Protein AF-A0A937YFN4-F1 (afdb_monomer)

Mean predicted aligned error: 10.43 Å

Radius of gyration: 19.27 Å; Cα contacts (8 Å, |Δi|>4): 45; chains: 1; bounding box: 48×34×46 Å

Secondary structure (DSSP, 8-state):
---PPP--SSS-----------TT---S--TTPPPHHHHHHT--SS---TT--S--SS------SPPSS-S-HHHHHTT-S---S--SSS-------

Sequence (97 aa):
MHGSAVNTSSVPRRLLLLEYRAGDAWPLLARNQVGFDEWQSLLLCGDDNPKVPRCTAVPVRLPLPAATHQGSIYENQRSQQNSYFGTAEAPRGGAPR

Structure (mmCIF, N/CA/C/O backbone):
data_AF-A0A937YFN4-F1
#
_entry.id   AF-A0A937YFN4-F1
#
loop_
_atom_site.group_PDB
_atom_site.id
_atom_site.type_symbol
_atom_site.label_atom_id
_atom_site.label_alt_id
_atom_site.label_comp_id
_atom_site.label_asym_id
_atom_site.label_entity_id
_atom_site.label_seq_id
_atom_site.pdbx_PDB_ins_code
_atom_site.Cartn_x
_atom_site.Cartn_y
_atom_site.Cartn_z
_atom_site.occupancy
_atom_site.B_iso_or_equiv
_atom_site.auth_seq_id
_atom_site.auth_comp_id
_atom_site.auth_asym_id
_atom_site.auth_atom_id
_atom_site.pdbx_PDB_model_num
ATOM 1 N N . MET A 1 1 ? -13.121 9.344 3.645 1.00 59.09 1 MET A N 1
ATOM 2 C CA . MET A 1 1 ? -12.916 9.304 5.108 1.00 59.09 1 MET A CA 1
ATOM 3 C C . MET A 1 1 ? -13.631 8.082 5.648 1.00 59.09 1 MET A C 1
ATOM 5 O O . MET A 1 1 ? -14.816 7.942 5.384 1.00 59.09 1 MET A O 1
ATOM 9 N N . HIS A 1 2 ? -12.914 7.189 6.327 1.00 67.00 2 HIS A N 1
ATOM 10 C CA . HIS A 1 2 ? -13.467 6.006 6.990 1.00 67.00 2 HIS A CA 1
ATOM 11 C C . HIS A 1 2 ? -13.170 6.110 8.491 1.00 67.00 2 HIS A C 1
ATOM 13 O O . HIS A 1 2 ? -12.127 6.638 8.880 1.00 67.00 2 HIS A O 1
ATOM 19 N N . GLY A 1 3 ? -14.082 5.603 9.316 1.00 71.25 3 GLY A N 1
ATOM 20 C CA . GLY A 1 3 ? -13.827 5.318 10.721 1.00 71.25 3 GLY A CA 1
ATOM 21 C C . GLY A 1 3 ? -14.714 4.176 11.202 1.00 71.25 3 GLY A C 1
ATOM 22 O O . GLY A 1 3 ? -15.630 3.747 10.497 1.00 71.25 3 GLY A O 1
ATOM 23 N N . SER A 1 4 ? -14.406 3.663 12.387 1.00 76.38 4 SER A N 1
ATOM 24 C CA . SER A 1 4 ? -15.182 2.603 13.028 1.00 76.38 4 SER A CA 1
ATOM 25 C C . SER A 1 4 ? -16.073 3.190 14.114 1.00 76.38 4 SER A C 1
ATOM 27 O O . SER A 1 4 ? -15.646 4.071 14.857 1.00 76.38 4 SER A O 1
ATOM 29 N N . ALA A 1 5 ? -17.284 2.650 14.258 1.00 81.31 5 ALA A N 1
ATOM 30 C CA . ALA A 1 5 ? -18.104 2.933 15.429 1.00 81.31 5 ALA A CA 1
ATOM 31 C C . ALA A 1 5 ? -17.386 2.481 16.710 1.00 81.31 5 ALA A C 1
ATOM 33 O O . ALA A 1 5 ? -16.679 1.461 16.715 1.00 81.31 5 ALA A O 1
ATOM 34 N N . VAL A 1 6 ? -17.617 3.224 17.793 1.00 83.62 6 VAL A N 1
ATOM 35 C CA . VAL A 1 6 ? -17.051 2.949 19.117 1.00 83.62 6 VAL A CA 1
ATOM 36 C C . VAL A 1 6 ? -17.383 1.522 19.554 1.00 83.62 6 VAL A C 1
ATOM 38 O O . VAL A 1 6 ? -18.495 1.034 19.347 1.00 83.62 6 VAL A O 1
ATOM 41 N N . ASN A 1 7 ? -16.409 0.826 20.140 1.00 85.19 7 ASN A N 1
ATOM 42 C CA . ASN A 1 7 ? -16.662 -0.463 20.770 1.00 85.19 7 ASN A CA 1
AT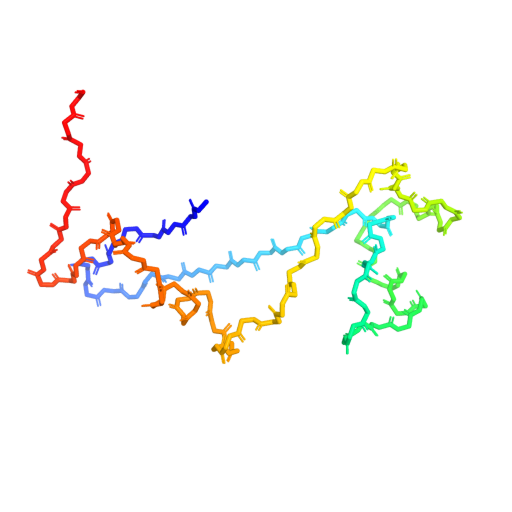OM 43 C C . ASN A 1 7 ? -17.307 -0.234 22.144 1.00 85.19 7 ASN A C 1
ATOM 45 O O . ASN A 1 7 ? -16.652 0.286 23.040 1.00 85.19 7 ASN A O 1
ATOM 49 N N . THR A 1 8 ? -18.575 -0.612 22.299 1.00 86.75 8 THR A N 1
ATOM 50 C CA . THR A 1 8 ? -19.335 -0.490 23.557 1.00 86.75 8 THR A CA 1
ATOM 51 C C . THR A 1 8 ? -19.313 -1.766 24.403 1.00 86.75 8 THR A C 1
ATOM 53 O O . THR A 1 8 ? -19.944 -1.819 25.454 1.00 86.75 8 THR A O 1
ATOM 56 N N . SER A 1 9 ? -18.624 -2.814 23.944 1.00 87.94 9 SER A N 1
ATOM 57 C CA . SER A 1 9 ? -18.505 -4.082 24.668 1.00 87.94 9 SER A CA 1
ATOM 58 C C . SER A 1 9 ? -17.265 -4.115 25.564 1.00 87.94 9 SER A C 1
ATOM 60 O O . SER A 1 9 ? -16.316 -3.359 25.361 1.00 87.94 9 SER A O 1
ATOM 62 N N . SER A 1 10 ? -17.238 -5.051 26.514 1.00 91.44 10 SER A N 1
ATOM 63 C CA . SER A 1 10 ? -16.064 -5.344 27.347 1.00 91.44 10 SER A CA 1
ATOM 64 C C . SER A 1 10 ? -15.008 -6.214 26.648 1.00 91.44 10 SER A C 1
ATOM 66 O O . SER A 1 10 ? -13.995 -6.551 27.258 1.00 91.44 10 SER A O 1
ATOM 68 N N . VAL A 1 11 ? -15.219 -6.590 25.379 1.00 93.31 11 VAL A N 1
ATOM 69 C CA . VAL A 1 11 ? -14.334 -7.494 24.630 1.00 93.31 11 VAL A CA 1
ATOM 70 C C . VAL A 1 11 ? -13.611 -6.732 23.512 1.00 93.31 11 VAL A C 1
ATOM 72 O O . VAL A 1 11 ? -14.250 -5.976 22.773 1.00 93.31 11 VAL A O 1
ATOM 75 N N . PRO A 1 12 ? -12.290 -6.926 23.322 1.00 91.31 12 PRO A N 1
ATOM 76 C CA . PRO A 1 12 ? -11.562 -6.290 22.227 1.00 91.31 12 PRO A CA 1
ATOM 77 C C . PRO A 1 12 ? -12.088 -6.692 20.839 1.00 91.31 12 PRO A C 1
ATOM 79 O O . PRO A 1 12 ? -12.224 -7.876 20.524 1.00 91.31 12 PRO A O 1
ATOM 82 N N . ARG A 1 13 ? -12.316 -5.703 19.964 1.00 90.50 13 ARG A N 1
ATOM 83 C CA . ARG A 1 13 ? -12.624 -5.930 18.543 1.00 90.50 13 ARG A CA 1
ATOM 84 C C . ARG A 1 13 ? -11.319 -6.109 17.768 1.00 90.50 13 ARG A C 1
ATOM 86 O O . ARG A 1 13 ? -10.557 -5.159 17.613 1.00 90.50 13 ARG A O 1
ATOM 93 N N . ARG A 1 14 ? -11.067 -7.323 17.278 1.00 91.38 14 ARG A N 1
ATOM 94 C CA . ARG A 1 14 ? -9.895 -7.626 16.441 1.00 91.38 14 ARG A CA 1
ATOM 95 C C . ARG A 1 14 ? -10.083 -7.060 15.033 1.00 91.38 14 ARG A C 1
ATOM 97 O O . ARG A 1 14 ? -11.190 -7.100 14.500 1.00 91.38 14 ARG A O 1
ATOM 104 N N . LEU A 1 15 ? -8.997 -6.579 14.437 1.00 87.94 15 LEU A N 1
ATOM 105 C CA . LEU A 1 15 ? -8.954 -6.069 13.070 1.00 87.94 15 LEU A CA 1
ATOM 106 C C . LEU A 1 15 ? -7.766 -6.703 12.343 1.00 87.94 15 LEU A C 1
ATOM 108 O O . LEU A 1 15 ? -6.653 -6.680 12.862 1.00 87.94 15 LEU A O 1
ATOM 112 N N . LEU A 1 16 ? -8.012 -7.250 11.154 1.00 91.19 16 LEU A N 1
ATOM 113 C CA . LEU A 1 16 ? -6.980 -7.668 10.210 1.00 91.19 16 LEU A CA 1
ATOM 114 C C . LEU A 1 16 ? -7.155 -6.832 8.946 1.00 91.19 16 LEU A C 1
ATOM 116 O O . LEU A 1 16 ? -8.238 -6.819 8.364 1.00 91.19 16 LEU A O 1
ATOM 120 N N . LEU A 1 17 ? -6.098 -6.133 8.549 1.00 89.12 17 LEU A N 1
ATOM 121 C CA . LEU A 1 17 ? -6.054 -5.367 7.312 1.00 89.12 17 LEU A CA 1
ATOM 122 C C . LEU A 1 17 ? -5.042 -6.029 6.386 1.00 89.12 17 LEU A C 1
ATOM 124 O O . LEU A 1 17 ? -3.907 -6.276 6.788 1.00 89.12 17 LEU A O 1
ATOM 128 N N . LEU A 1 18 ? -5.473 -6.317 5.164 1.00 91.00 18 LEU A N 1
ATOM 129 C CA . LEU A 1 18 ? -4.604 -6.742 4.078 1.00 91.00 18 LEU A CA 1
ATOM 130 C C . LEU A 1 18 ? -4.656 -5.654 3.017 1.00 91.00 18 LEU A C 1
ATOM 132 O O . LEU A 1 18 ? -5.736 -5.279 2.559 1.00 91.00 18 LEU A O 1
ATOM 136 N N . GLU A 1 19 ? -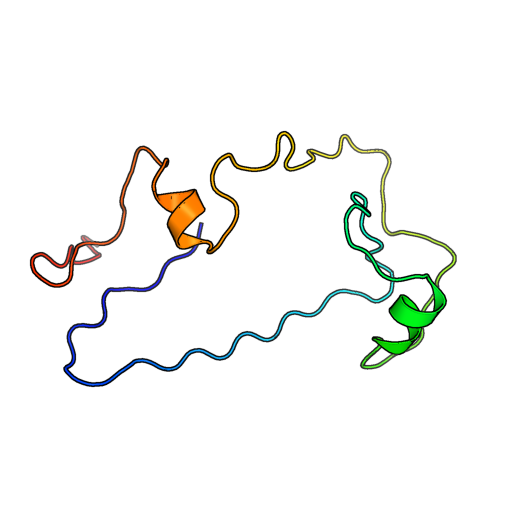3.492 -5.141 2.650 1.00 87.69 19 GLU A N 1
ATOM 137 C CA . GLU A 1 19 ? -3.361 -4.111 1.632 1.00 87.69 19 GLU A CA 1
ATOM 138 C C . GLU A 1 19 ? -2.675 -4.716 0.414 1.00 87.69 19 GLU A C 1
ATOM 140 O O . GLU A 1 19 ? -1.628 -5.353 0.519 1.00 87.69 19 GLU A O 1
ATOM 145 N N . TYR A 1 20 ? -3.285 -4.510 -0.748 1.00 89.19 20 TYR A N 1
ATOM 146 C CA . TYR A 1 20 ? -2.758 -4.955 -2.029 1.00 89.19 20 TYR A CA 1
ATOM 147 C C . TYR A 1 20 ? -2.678 -3.772 -2.982 1.00 89.19 20 TYR A C 1
ATOM 149 O O . TYR A 1 20 ? -3.419 -2.794 -2.869 1.00 89.19 20 TYR A O 1
ATOM 157 N N . ARG A 1 21 ? -1.783 -3.889 -3.956 1.00 84.88 21 ARG A N 1
ATOM 158 C CA . ARG A 1 21 ? -1.595 -2.929 -5.041 1.00 84.88 21 ARG A CA 1
ATOM 159 C C . ARG A 1 21 ? -1.503 -3.685 -6.359 1.00 84.88 21 ARG A C 1
ATOM 161 O O . ARG A 1 21 ? -1.128 -4.855 -6.369 1.00 84.88 21 ARG A O 1
ATOM 168 N N . ALA A 1 22 ? -1.823 -3.019 -7.463 1.00 85.31 22 ALA A N 1
ATOM 169 C CA . ALA A 1 22 ? -1.503 -3.571 -8.775 1.00 85.31 22 ALA A CA 1
ATOM 170 C C . ALA A 1 22 ? 0.025 -3.666 -8.933 1.00 85.31 22 ALA A C 1
ATOM 172 O O . ALA A 1 22 ? 0.747 -2.799 -8.433 1.00 85.31 22 ALA A O 1
ATOM 173 N N . GLY A 1 23 ? 0.519 -4.695 -9.628 1.00 81.94 23 GLY A N 1
ATOM 174 C CA . GLY A 1 23 ? 1.963 -4.894 -9.826 1.00 81.94 23 GLY A CA 1
ATOM 175 C C . GLY A 1 23 ? 2.653 -3.715 -10.526 1.00 81.94 23 GLY A C 1
ATOM 176 O O . GLY A 1 23 ? 3.817 -3.433 -10.256 1.00 81.94 23 GLY A O 1
ATOM 177 N N . ASP A 1 24 ? 1.908 -2.973 -11.350 1.00 79.81 24 ASP A N 1
ATOM 178 C CA . ASP A 1 24 ? 2.352 -1.787 -12.091 1.00 79.81 24 ASP A CA 1
ATOM 179 C C . ASP A 1 24 ? 2.050 -0.446 -11.384 1.00 79.81 24 ASP A C 1
ATOM 181 O O . ASP A 1 24 ? 2.311 0.627 -11.939 1.00 79.81 24 ASP A O 1
ATOM 185 N N . ALA A 1 25 ? 1.532 -0.470 -10.150 1.00 82.31 25 ALA A N 1
ATOM 186 C CA . ALA A 1 25 ? 1.248 0.725 -9.352 1.00 82.31 25 ALA A CA 1
ATOM 187 C C . ALA A 1 25 ? 2.509 1.258 -8.650 1.00 82.31 25 ALA A C 1
ATOM 189 O O . ALA A 1 25 ? 2.546 1.385 -7.423 1.00 82.31 25 ALA A O 1
ATOM 190 N N . TRP A 1 26 ? 3.552 1.551 -9.431 1.00 79.06 26 TRP A N 1
ATOM 191 C CA . TRP A 1 26 ? 4.825 2.032 -8.900 1.00 79.06 26 TRP A CA 1
ATOM 192 C C . TRP A 1 26 ? 4.644 3.354 -8.123 1.00 79.06 26 TRP A C 1
ATOM 194 O O . TRP A 1 26 ? 3.977 4.276 -8.606 1.00 79.06 26 TRP A O 1
ATOM 204 N N . PRO A 1 27 ? 5.216 3.484 -6.915 1.00 77.56 27 PRO A N 1
ATOM 205 C CA . PRO A 1 27 ? 4.986 4.618 -6.034 1.00 77.56 27 PRO A CA 1
ATOM 206 C C . PRO A 1 27 ? 5.659 5.881 -6.574 1.00 77.56 27 PRO A C 1
ATOM 208 O O . PRO A 1 27 ? 6.857 5.909 -6.846 1.00 77.56 27 PRO A O 1
ATOM 211 N N . LEU A 1 28 ? 4.899 6.974 -6.636 1.00 78.06 28 LEU A N 1
ATOM 212 C CA . LEU A 1 28 ? 5.425 8.293 -7.015 1.00 78.06 28 LEU A CA 1
ATOM 213 C C . LEU A 1 28 ? 6.294 8.928 -5.917 1.00 78.06 28 LEU A C 1
ATOM 215 O O . LEU A 1 28 ? 7.101 9.810 -6.194 1.00 78.06 28 LEU A O 1
ATOM 219 N N . LEU A 1 29 ? 6.138 8.481 -4.667 1.00 76.69 29 LEU A N 1
ATOM 220 C CA . LEU A 1 29 ? 6.971 8.878 -3.534 1.00 76.69 29 LEU A CA 1
ATOM 221 C C . LEU A 1 29 ? 7.721 7.658 -3.003 1.00 76.69 29 LEU A C 1
ATOM 223 O O . LEU A 1 29 ? 7.159 6.822 -2.299 1.00 76.69 29 LEU A O 1
ATOM 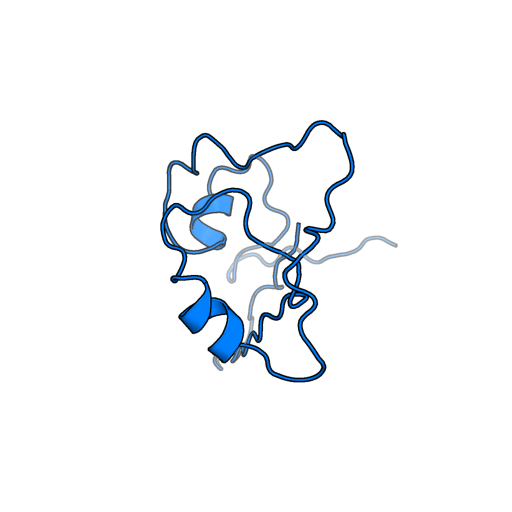227 N N . ALA A 1 30 ? 9.013 7.587 -3.312 1.00 64.38 30 ALA A N 1
ATOM 228 C CA . ALA A 1 30 ? 9.865 6.443 -2.999 1.00 64.38 30 ALA A CA 1
ATOM 229 C C . ALA A 1 30 ? 10.518 6.496 -1.606 1.00 64.38 30 ALA A C 1
ATOM 231 O O . ALA A 1 30 ? 11.457 5.751 -1.355 1.00 64.38 30 ALA A O 1
ATOM 232 N N . ARG A 1 31 ? 10.066 7.376 -0.692 1.00 58.16 31 ARG A N 1
ATOM 233 C CA . ARG A 1 31 ? 10.862 7.747 0.497 1.00 58.16 31 ARG A CA 1
ATOM 234 C C . ARG A 1 31 ? 11.265 6.585 1.418 1.00 58.16 31 ARG A C 1
ATOM 236 O O . ARG A 1 31 ? 12.223 6.770 2.148 1.00 58.16 31 ARG A O 1
ATOM 243 N N . ASN A 1 32 ? 10.589 5.434 1.344 1.00 59.00 32 ASN A N 1
ATOM 244 C CA . ASN A 1 32 ? 10.915 4.193 2.062 1.00 59.00 32 ASN A CA 1
ATOM 245 C C . ASN A 1 32 ? 10.651 2.940 1.196 1.00 59.00 32 ASN A C 1
ATOM 247 O O . ASN A 1 32 ? 10.200 1.919 1.710 1.00 59.00 32 ASN A O 1
ATOM 251 N N . GLN A 1 33 ? 10.780 3.043 -0.128 1.00 66.88 33 GLN A N 1
ATOM 252 C CA . GLN A 1 33 ? 10.412 1.943 -1.024 1.00 66.88 33 GLN A CA 1
ATOM 253 C C . GLN A 1 33 ? 11.596 1.017 -1.284 1.00 66.88 33 GLN A C 1
ATOM 255 O O . GLN A 1 33 ? 12.751 1.438 -1.324 1.00 66.88 33 GLN A O 1
ATOM 260 N N . VAL A 1 34 ? 11.252 -0.251 -1.454 1.00 71.62 34 VAL A N 1
ATOM 261 C CA . VAL A 1 34 ? 12.153 -1.347 -1.783 1.00 71.62 34 VAL A CA 1
ATOM 262 C C . VAL A 1 34 ? 12.731 -1.190 -3.192 1.00 71.62 34 VAL A C 1
ATOM 264 O O . VAL A 1 34 ? 12.170 -0.477 -4.030 1.00 71.62 34 VAL A O 1
ATOM 267 N N . GLY A 1 35 ? 13.857 -1.852 -3.466 1.00 79.75 35 GL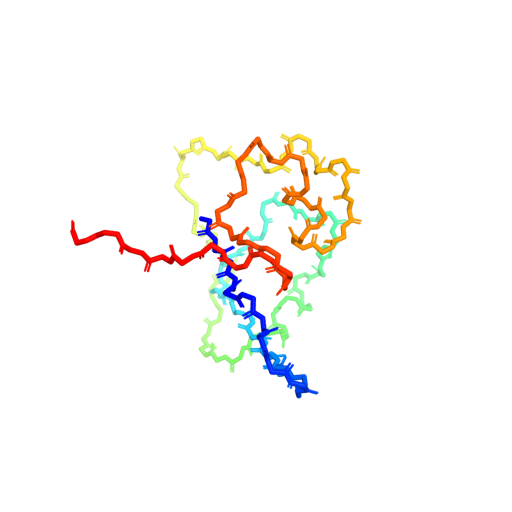Y A N 1
ATOM 268 C CA . GLY A 1 35 ? 14.408 -1.922 -4.823 1.00 79.75 35 GLY A CA 1
ATOM 269 C C . GLY A 1 35 ? 13.434 -2.594 -5.799 1.00 79.75 35 GLY A C 1
ATOM 270 O O . GLY A 1 35 ? 12.498 -3.272 -5.384 1.00 79.75 35 GLY A O 1
ATOM 271 N N . PHE A 1 36 ? 13.650 -2.429 -7.106 1.00 79.81 36 PHE A N 1
ATO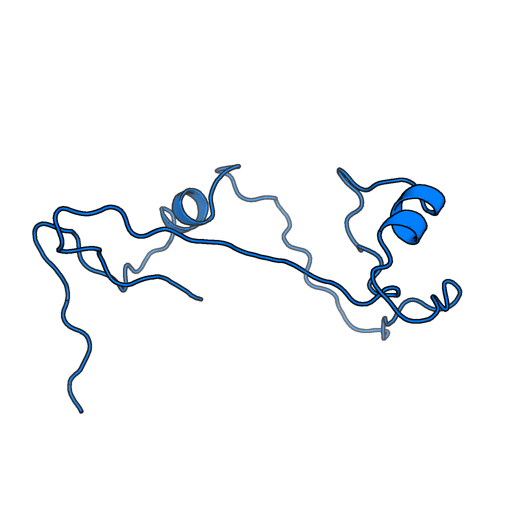M 272 C CA . PHE A 1 36 ? 12.771 -3.008 -8.132 1.00 79.81 36 PHE A CA 1
ATOM 273 C C . PHE A 1 36 ? 12.642 -4.543 -8.019 1.00 79.81 36 PHE A C 1
ATOM 275 O O . PHE A 1 36 ? 11.536 -5.070 -8.095 1.00 79.81 36 PHE A O 1
ATOM 282 N N . ASP A 1 37 ? 13.737 -5.248 -7.730 1.00 84.50 37 ASP A N 1
ATOM 283 C CA . ASP A 1 37 ? 13.719 -6.711 -7.565 1.00 84.50 37 ASP A CA 1
ATOM 284 C C . ASP A 1 37 ? 12.892 -7.148 -6.345 1.00 84.50 37 ASP A C 1
ATOM 286 O O . ASP A 1 37 ? 12.119 -8.104 -6.393 1.00 84.50 37 ASP A O 1
ATOM 290 N N . GLU A 1 38 ? 13.007 -6.413 -5.239 1.00 85.56 38 GLU A N 1
ATOM 291 C CA . GLU A 1 38 ? 12.213 -6.660 -4.035 1.00 85.56 38 GLU A CA 1
ATOM 292 C C . GLU A 1 38 ? 10.748 -6.238 -4.231 1.00 85.56 38 GLU A C 1
ATOM 294 O O . GLU A 1 38 ? 9.843 -6.857 -3.686 1.00 85.56 38 GLU A O 1
ATOM 299 N N . TRP A 1 39 ? 10.468 -5.239 -5.068 1.00 83.44 39 TRP A N 1
ATOM 300 C CA . TRP A 1 39 ? 9.100 -4.938 -5.481 1.00 83.44 39 TRP A CA 1
ATOM 301 C C . TRP A 1 39 ? 8.472 -6.103 -6.248 1.00 83.44 39 TRP A C 1
ATOM 303 O O . TRP A 1 39 ? 7.319 -6.451 -5.986 1.00 83.44 39 TRP A O 1
ATOM 313 N N . GLN A 1 40 ? 9.222 -6.696 -7.178 1.00 83.38 40 GLN A N 1
ATOM 314 C CA . GLN A 1 40 ? 8.764 -7.817 -7.994 1.00 83.38 40 GLN A CA 1
ATOM 315 C C . GLN A 1 40 ? 8.528 -9.074 -7.145 1.00 83.38 40 GLN A C 1
ATOM 317 O O . GLN A 1 40 ? 7.553 -9.790 -7.369 1.00 83.38 40 GLN A O 1
ATOM 322 N N . SER A 1 41 ? 9.345 -9.305 -6.112 1.00 88.56 41 SER A N 1
ATOM 323 C CA . SER A 1 41 ? 9.167 -10.446 -5.201 1.00 88.56 41 SER A CA 1
ATOM 324 C C . SER A 1 41 ? 7.875 -10.383 -4.371 1.00 88.56 41 SER A C 1
ATOM 326 O O . SER A 1 41 ? 7.407 -11.412 -3.887 1.00 88.56 41 SER A O 1
ATOM 328 N N . LEU A 1 42 ? 7.261 -9.199 -4.240 1.00 88.25 42 LEU A N 1
ATOM 329 C CA . LEU A 1 42 ? 5.981 -8.999 -3.550 1.00 88.25 42 LEU A CA 1
ATOM 330 C C . LEU A 1 42 ? 4.754 -9.334 -4.422 1.00 88.25 42 LEU A C 1
ATOM 332 O O . LEU A 1 42 ? 3.619 -9.177 -3.961 1.00 88.25 42 LEU A O 1
ATOM 336 N N . LEU A 1 43 ? 4.940 -9.764 -5.676 1.00 88.88 43 LEU A N 1
ATOM 337 C CA . LEU A 1 43 ? 3.841 -10.116 -6.575 1.00 88.88 43 LEU A CA 1
ATOM 338 C C . LEU A 1 43 ? 3.108 -11.371 -6.082 1.00 88.88 43 LEU A C 1
ATOM 340 O O . LEU A 1 43 ? 3.648 -12.473 -6.082 1.00 88.88 43 LEU A O 1
ATOM 344 N N . LEU A 1 44 ? 1.844 -11.208 -5.686 1.00 92.12 44 LEU A N 1
ATOM 345 C CA . LEU A 1 44 ? 1.030 -12.326 -5.201 1.00 92.12 44 LEU A CA 1
ATOM 346 C C . LEU A 1 44 ? 0.524 -13.229 -6.339 1.00 92.12 44 LEU A C 1
ATOM 348 O O . LEU A 1 44 ? 0.390 -14.436 -6.154 1.00 92.12 44 LEU A O 1
ATOM 352 N N . CYS A 1 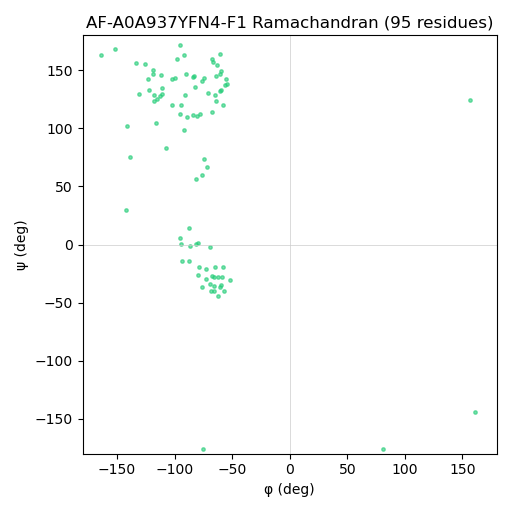45 ? 0.175 -12.649 -7.490 1.00 89.94 45 CYS A N 1
ATOM 353 C CA . CYS A 1 45 ? -0.356 -13.376 -8.643 1.00 89.94 45 CYS A CA 1
ATOM 354 C C . CYS A 1 45 ? -0.286 -12.539 -9.929 1.00 89.94 45 CYS A C 1
ATOM 356 O O . CYS A 1 45 ? -0.202 -11.310 -9.868 1.00 89.94 45 CYS A O 1
ATOM 358 N N . GLY A 1 46 ? -0.404 -13.218 -11.075 1.00 86.69 46 GLY A N 1
ATOM 359 C CA . GLY A 1 46 ? -0.315 -12.613 -12.405 1.00 86.69 46 GLY A CA 1
ATOM 360 C C . GLY A 1 46 ? 1.126 -12.388 -12.857 1.00 86.69 46 GLY A C 1
ATOM 361 O O . GLY A 1 46 ? 2.064 -12.763 -12.160 1.00 86.69 46 GLY A O 1
ATOM 362 N N . ASP A 1 47 ? 1.269 -11.765 -14.022 1.00 79.75 47 ASP A N 1
ATOM 363 C CA . ASP A 1 47 ? 2.556 -11.318 -14.547 1.00 79.75 47 ASP A CA 1
ATOM 364 C C . ASP A 1 47 ? 2.716 -9.823 -14.276 1.00 79.75 47 ASP A C 1
ATOM 366 O O . ASP A 1 47 ? 1.753 -9.051 -14.378 1.00 79.75 47 ASP A O 1
ATOM 370 N N . ASP A 1 48 ? 3.933 -9.389 -13.967 1.00 72.19 48 ASP A N 1
ATOM 371 C CA . ASP A 1 48 ? 4.240 -7.972 -13.995 1.00 72.19 48 ASP A CA 1
ATOM 372 C C . ASP A 1 48 ? 4.562 -7.538 -15.433 1.00 72.19 48 ASP A C 1
ATOM 374 O O . ASP A 1 48 ? 5.277 -8.199 -16.184 1.00 72.19 48 ASP A O 1
ATOM 378 N N . ASN A 1 49 ? 4.014 -6.399 -15.859 1.00 64.81 49 ASN A N 1
ATOM 379 C CA . ASN A 1 49 ? 4.528 -5.702 -17.032 1.00 64.81 49 ASN A CA 1
ATOM 380 C C . ASN A 1 49 ? 5.249 -4.445 -16.547 1.00 64.81 49 ASN A C 1
ATOM 382 O O . ASN A 1 49 ? 4.663 -3.360 -16.526 1.00 64.81 49 ASN A O 1
ATOM 386 N N . PRO A 1 50 ? 6.517 -4.566 -16.131 1.00 60.09 50 PRO A N 1
ATOM 387 C CA . PRO A 1 50 ? 7.223 -3.502 -15.424 1.00 60.09 50 PRO A CA 1
ATOM 388 C C . PRO A 1 50 ? 7.549 -2.284 -16.293 1.00 60.09 50 PRO A C 1
ATOM 390 O O . PRO A 1 50 ? 8.135 -1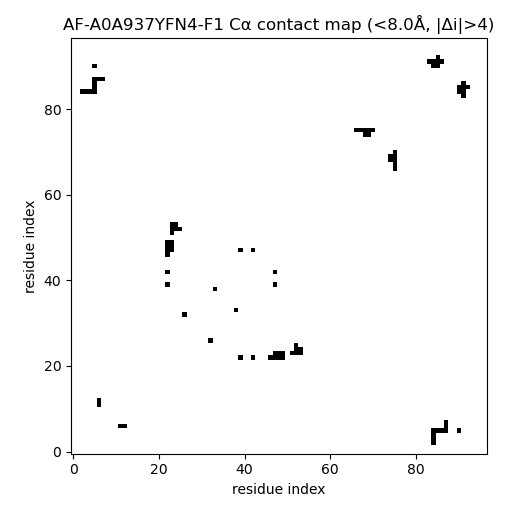.314 -15.820 1.00 60.09 50 PRO A O 1
ATOM 393 N N . LYS A 1 51 ? 7.204 -2.322 -17.584 1.00 59.66 51 LYS A N 1
ATOM 394 C CA . LYS A 1 51 ? 7.678 -1.355 -18.574 1.00 59.66 51 LYS A CA 1
ATOM 395 C C . LYS A 1 51 ? 6.813 -0.103 -18.683 1.00 59.66 51 LYS A C 1
ATOM 397 O O . LYS A 1 51 ? 7.265 0.863 -19.291 1.00 59.66 51 LYS A O 1
ATOM 402 N N . VAL A 1 52 ? 5.597 -0.090 -18.127 1.00 68.50 52 VAL A N 1
ATOM 403 C CA . VAL A 1 52 ? 4.697 1.068 -18.253 1.00 68.50 52 VAL A CA 1
ATOM 404 C C . VAL A 1 52 ? 3.938 1.318 -16.946 1.00 68.50 52 VAL A C 1
ATOM 406 O O . VAL A 1 52 ? 2.944 0.645 -16.677 1.00 68.50 52 VAL A O 1
ATOM 409 N N . PRO A 1 53 ? 4.357 2.307 -16.136 1.00 66.75 53 PRO A N 1
ATOM 410 C CA . PRO A 1 53 ? 3.546 2.791 -15.027 1.00 66.75 53 PRO A CA 1
ATOM 411 C C . PRO A 1 53 ? 2.179 3.254 -15.537 1.00 66.75 53 PRO A C 1
ATOM 413 O O . PRO A 1 53 ? 2.097 3.963 -16.544 1.00 66.75 53 PRO A O 1
ATOM 416 N N . ARG A 1 54 ? 1.098 2.922 -14.822 1.00 70.12 54 ARG A N 1
ATOM 417 C CA . ARG A 1 54 ? -0.238 3.472 -15.111 1.00 70.12 54 ARG A CA 1
ATOM 418 C C . ARG A 1 54 ? -0.332 4.922 -14.654 1.00 70.12 54 ARG A C 1
ATOM 420 O O . ARG A 1 54 ? -0.979 5.237 -13.660 1.00 70.12 54 ARG A O 1
ATOM 427 N N . CYS A 1 55 ? 0.318 5.815 -15.385 1.00 68.81 55 CYS A N 1
ATOM 428 C CA . CYS A 1 55 ? 0.170 7.245 -15.196 1.00 68.81 55 CYS A CA 1
ATOM 429 C C . CYS A 1 55 ? -0.301 7.871 -16.505 1.00 68.81 55 CYS A C 1
ATOM 431 O O . CYS A 1 55 ? 0.223 7.582 -17.577 1.00 68.81 55 CYS A O 1
ATOM 433 N N . THR A 1 56 ? -1.308 8.729 -16.413 1.00 73.25 56 THR A N 1
ATOM 434 C CA . THR A 1 56 ? -1.661 9.647 -17.495 1.00 73.25 56 THR A CA 1
ATOM 435 C C . THR A 1 56 ? -1.030 11.005 -17.192 1.00 73.25 56 THR A C 1
ATOM 437 O O . THR A 1 56 ? -0.678 11.277 -16.043 1.00 73.25 56 THR A O 1
ATOM 440 N N . ALA A 1 57 ? -0.863 11.860 -18.198 1.00 77.88 57 ALA A N 1
ATOM 441 C CA . ALA A 1 57 ? -0.317 13.206 -18.035 1.00 77.88 57 ALA A CA 1
ATOM 442 C C . ALA A 1 57 ? -1.332 14.129 -17.330 1.00 77.88 57 ALA A C 1
ATOM 444 O O . ALA A 1 57 ? -1.883 15.053 -17.925 1.00 77.88 57 ALA A O 1
ATOM 445 N N . VAL A 1 58 ? -1.612 13.849 -16.056 1.00 81.94 58 VAL A N 1
ATOM 446 C CA . VAL A 1 58 ? -2.519 14.611 -15.196 1.00 81.94 58 VAL A CA 1
ATOM 447 C C . VAL A 1 58 ? -1.762 15.163 -13.994 1.00 81.94 58 VAL A C 1
ATOM 449 O O . VAL A 1 58 ? -0.814 14.534 -13.516 1.00 81.94 58 VAL A O 1
ATOM 452 N N . PRO A 1 59 ? -2.181 16.317 -13.453 1.00 83.19 59 PRO A N 1
ATOM 453 C CA . PRO A 1 59 ? -1.638 16.806 -12.198 1.00 83.19 59 PRO A CA 1
ATOM 454 C C . PRO A 1 59 ? -1.852 15.774 -11.085 1.00 83.19 59 PRO A C 1
ATOM 456 O O . PRO A 1 59 ? -2.987 15.432 -10.746 1.00 83.19 59 PRO A O 1
ATOM 459 N N . VAL A 1 60 ? -0.760 15.301 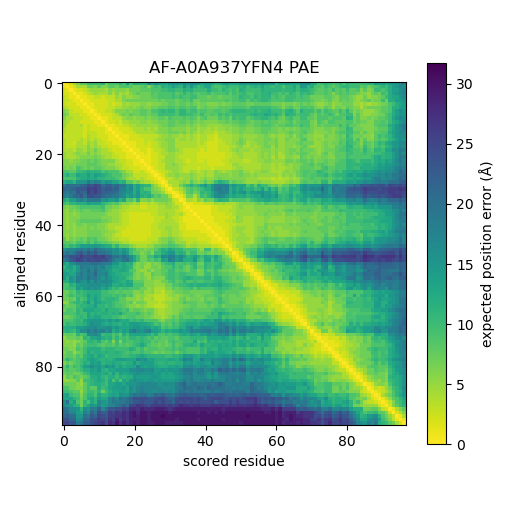-10.488 1.00 81.31 60 VAL A N 1
ATOM 460 C CA . VAL A 1 60 ? -0.810 14.444 -9.302 1.00 81.31 60 VAL A CA 1
ATOM 461 C C . VAL A 1 60 ? -0.766 15.321 -8.057 1.00 81.31 60 VAL A C 1
ATOM 463 O O . VAL A 1 60 ? 0.127 16.152 -7.897 1.00 81.31 60 VAL A O 1
ATOM 466 N N . ARG A 1 61 ? -1.709 15.108 -7.136 1.00 84.06 61 ARG A N 1
ATOM 467 C CA . ARG A 1 61 ? -1.643 15.682 -5.788 1.00 84.06 61 ARG A CA 1
ATOM 468 C C . ARG A 1 61 ? -0.887 14.725 -4.878 1.00 84.06 61 ARG A C 1
ATOM 470 O O . ARG A 1 61 ? -1.383 13.649 -4.557 1.00 84.06 61 ARG A O 1
ATOM 477 N N . LEU A 1 62 ? 0.314 15.123 -4.479 1.00 85.12 62 LEU A N 1
ATOM 478 C CA . LEU A 1 62 ? 1.122 14.368 -3.528 1.00 85.12 62 LEU A CA 1
ATOM 479 C C . LEU A 1 62 ? 0.701 14.715 -2.090 1.00 85.12 62 LEU A C 1
ATOM 481 O O . LEU A 1 62 ? 0.389 15.877 -1.826 1.00 85.12 62 LEU A O 1
ATOM 485 N N . PRO A 1 63 ? 0.715 13.752 -1.148 1.00 75.31 63 PRO A N 1
ATOM 486 C CA . PRO A 1 63 ? 0.431 13.988 0.268 1.00 75.31 63 PRO A CA 1
ATOM 487 C C . PRO A 1 63 ? 1.638 14.651 0.952 1.00 75.31 63 PRO A C 1
ATOM 489 O O . PRO A 1 63 ? 2.268 14.088 1.848 1.00 75.31 63 PRO A O 1
ATOM 492 N N . LEU A 1 64 ? 2.002 15.832 0.455 1.00 82.56 64 LEU A N 1
ATOM 493 C CA . LEU A 1 64 ? 3.096 16.656 0.942 1.00 82.56 64 LEU A CA 1
ATOM 494 C C . LEU A 1 64 ? 2.570 18.057 1.322 1.00 82.56 64 LEU A C 1
ATOM 496 O O . LEU A 1 64 ? 1.716 18.586 0.610 1.00 82.56 64 LEU A O 1
ATOM 500 N N . PRO A 1 65 ? 3.090 18.680 2.399 1.00 83.00 65 PRO A N 1
ATOM 501 C CA . PRO A 1 65 ? 4.056 18.113 3.337 1.00 83.00 65 PRO A CA 1
ATOM 502 C C . PRO A 1 65 ? 3.461 16.913 4.077 1.00 83.00 65 PRO A C 1
ATOM 504 O O . PRO A 1 65 ? 2.245 16.763 4.183 1.00 83.00 65 PRO A O 1
ATOM 507 N N . ALA A 1 66 ? 4.333 16.015 4.527 1.00 76.25 66 ALA A N 1
ATOM 508 C CA . ALA A 1 66 ? 3.875 14.872 5.298 1.00 76.25 66 ALA A CA 1
ATOM 509 C C . ALA A 1 66 ? 3.159 15.375 6.564 1.00 76.25 66 ALA A C 1
ATOM 511 O O . ALA A 1 66 ? 3.494 16.445 7.079 1.00 76.25 66 ALA A O 1
ATOM 512 N N . ALA A 1 67 ? 2.169 14.623 7.046 1.00 75.50 67 ALA A N 1
ATOM 513 C CA . ALA A 1 67 ? 1.405 15.028 8.218 1.00 75.50 67 ALA A CA 1
ATOM 514 C C . ALA A 1 67 ? 2.325 15.299 9.420 1.00 75.50 67 ALA A C 1
ATOM 516 O O . ALA A 1 67 ? 3.334 14.617 9.616 1.00 75.50 67 ALA A O 1
ATOM 517 N N . THR A 1 68 ? 1.980 16.313 10.214 1.00 75.56 68 THR A N 1
ATOM 518 C CA . THR A 1 68 ? 2.774 16.735 11.378 1.00 75.56 68 THR A CA 1
ATOM 519 C C . THR A 1 68 ? 2.900 15.621 12.414 1.00 75.56 68 THR A C 1
ATOM 521 O O . THR A 1 68 ? 3.956 15.457 13.017 1.00 75.56 68 THR A O 1
ATOM 524 N N . HIS A 1 69 ? 1.838 14.833 12.584 1.00 74.31 69 HIS A N 1
ATOM 525 C CA . HIS A 1 69 ? 1.847 13.637 13.412 1.00 74.31 69 HIS A CA 1
ATOM 526 C C . HIS A 1 69 ? 2.115 12.427 12.518 1.00 74.31 69 HIS A C 1
ATOM 528 O O . HIS A 1 69 ? 1.318 12.093 11.649 1.00 74.31 69 HIS A O 1
ATOM 534 N N . GLN A 1 70 ? 3.269 11.794 12.690 1.00 63.97 70 GLN A N 1
ATOM 535 C CA . GLN A 1 70 ? 3.609 10.563 11.983 1.00 63.97 70 GLN A CA 1
ATOM 536 C C . GLN A 1 70 ? 3.241 9.389 12.880 1.00 63.97 70 GLN A C 1
ATOM 538 O O . GLN A 1 70 ? 3.759 9.285 13.987 1.00 63.97 70 GLN A O 1
ATOM 543 N N . GLY A 1 71 ? 2.347 8.518 12.418 1.00 68.12 71 GLY A N 1
ATOM 544 C CA . GLY A 1 71 ? 1.843 7.430 13.245 1.00 68.12 71 GLY A CA 1
ATOM 545 C C . GLY A 1 71 ? 0.537 6.856 12.719 1.00 68.12 71 GLY A C 1
ATOM 546 O O . GLY A 1 71 ? 0.322 6.748 11.511 1.00 68.12 71 GLY A O 1
ATOM 547 N N . SER A 1 72 ? -0.343 6.461 13.636 1.00 69.38 72 SER A N 1
ATOM 548 C CA . SER A 1 72 ? -1.613 5.833 13.266 1.00 69.38 72 SER A CA 1
ATOM 549 C C . SER A 1 72 ? -2.548 6.801 12.530 1.00 69.38 72 SER A C 1
ATOM 551 O O . SER A 1 72 ? -2.499 8.019 12.712 1.00 69.38 72 SER A O 1
ATOM 553 N N . ILE A 1 73 ? -3.489 6.251 11.759 1.00 68.75 73 ILE A N 1
ATOM 554 C CA . ILE A 1 73 ? -4.566 7.026 11.122 1.00 68.75 73 ILE A CA 1
ATOM 555 C C . ILE A 1 73 ? -5.334 7.911 12.119 1.00 68.75 73 ILE A C 1
ATOM 557 O O . ILE A 1 73 ? -5.787 8.991 11.750 1.00 68.75 73 ILE A O 1
ATOM 561 N N . TYR A 1 74 ? -5.440 7.489 13.383 1.00 70.62 74 TYR A N 1
ATOM 562 C CA . TYR A 1 74 ? -6.123 8.232 14.442 1.00 70.62 74 TYR A CA 1
ATOM 563 C C . TYR A 1 74 ? -5.366 9.498 14.838 1.00 70.62 74 TYR A C 1
ATOM 565 O O . TYR A 1 74 ? -5.974 10.522 15.140 1.00 70.62 74 TYR A O 1
ATOM 573 N N . GLU A 1 75 ? -4.038 9.451 14.796 1.00 74.12 75 GLU A N 1
ATOM 574 C CA . GLU A 1 75 ? -3.191 10.589 15.140 1.00 74.12 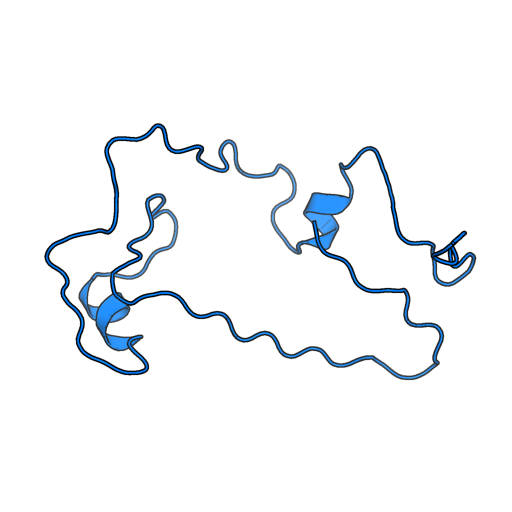75 GLU A CA 1
ATOM 575 C C . GLU A 1 75 ? -3.333 11.709 14.106 1.00 74.12 75 GLU A C 1
ATOM 577 O O . GLU A 1 75 ? -3.506 12.874 14.461 1.00 74.12 75 GLU A O 1
ATOM 582 N N . ASN A 1 76 ? -3.416 11.333 12.827 1.00 72.56 76 ASN A N 1
ATOM 583 C CA . ASN A 1 76 ? -3.721 12.249 11.727 1.00 72.56 76 ASN A CA 1
ATOM 584 C C . ASN A 1 76 ? -5.150 12.802 11.771 1.00 72.56 76 ASN A C 1
ATOM 586 O O . ASN A 1 76 ? -5.408 13.891 11.265 1.00 72.56 76 ASN A O 1
ATOM 590 N N . GLN A 1 77 ? -6.097 12.066 12.358 1.00 73.44 77 GLN A N 1
ATOM 591 C CA . GLN A 1 77 ? -7.481 12.522 12.508 1.00 73.44 77 GLN A CA 1
ATOM 592 C C . GLN A 1 77 ? -7.660 13.512 13.665 1.00 73.44 77 GLN A C 1
ATOM 594 O O . GLN A 1 77 ? -8.633 14.263 13.663 1.00 73.44 77 GLN A O 1
ATOM 599 N N . ARG A 1 78 ? -6.722 13.568 14.620 1.00 71.44 78 ARG A N 1
ATOM 600 C CA . ARG A 1 78 ? -6.802 14.455 15.792 1.00 71.44 78 ARG A CA 1
ATOM 601 C C . ARG A 1 78 ? -6.818 15.940 15.427 1.00 71.44 78 ARG A C 1
ATOM 603 O O . ARG A 1 78 ? -7.374 16.742 16.168 1.00 71.44 78 ARG A O 1
ATOM 610 N N . SER A 1 79 ? -6.212 16.299 14.299 1.00 70.12 79 SER A N 1
ATOM 611 C CA . SER A 1 79 ? -6.165 17.669 13.784 1.00 70.12 79 SER A CA 1
ATOM 612 C C . SER A 1 79 ? -7.372 18.041 12.914 1.00 70.12 79 SER A C 1
ATOM 614 O O . SER A 1 79 ? -7.448 19.174 12.438 1.00 70.12 79 SER A O 1
ATOM 616 N N . GLN A 1 80 ? -8.322 17.124 12.683 1.00 73.75 80 GLN A N 1
ATOM 617 C CA . GLN A 1 80 ? -9.522 17.446 11.914 1.00 73.75 80 GLN A CA 1
ATOM 618 C C . GLN A 1 80 ? -10.512 18.268 12.735 1.00 73.75 80 GLN A C 1
ATOM 620 O O . GLN A 1 80 ? -10.744 18.012 13.913 1.00 73.75 80 GLN A O 1
ATOM 625 N N . GLN A 1 81 ? -11.143 19.236 12.071 1.00 71.44 81 GLN A N 1
ATOM 626 C CA . GLN A 1 81 ? -12.105 20.146 12.697 1.00 71.44 81 GLN A CA 1
ATOM 627 C C . GLN A 1 81 ? -13.382 19.431 13.169 1.00 71.44 81 GLN A C 1
ATOM 629 O O . GLN A 1 81 ? -14.006 19.863 14.133 1.00 71.44 81 GLN A O 1
ATOM 634 N N . ASN A 1 82 ? -13.758 18.327 12.515 1.00 73.38 82 ASN A N 1
ATOM 635 C CA . ASN A 1 82 ? -15.007 17.616 12.775 1.00 73.38 82 ASN A CA 1
ATOM 636 C C . ASN A 1 82 ? -14.743 16.189 13.268 1.00 73.38 82 ASN A C 1
ATOM 638 O O . ASN A 1 82 ? -14.057 15.416 12.600 1.00 73.38 82 ASN A O 1
ATOM 642 N N . SER A 1 83 ? -15.371 15.815 14.388 1.00 69.62 83 SER A N 1
ATOM 643 C CA . SER A 1 83 ? -15.470 14.419 14.832 1.00 69.62 83 SER A CA 1
ATOM 644 C C . SER A 1 83 ? -16.856 13.852 14.527 1.00 69.62 83 SER A C 1
ATOM 646 O O . SER A 1 83 ? -17.870 14.356 15.023 1.00 69.62 83 SER A O 1
ATOM 648 N N . TYR A 1 84 ? -16.891 12.786 13.726 1.00 72.31 84 TYR A N 1
ATOM 649 C CA . TYR A 1 84 ? -18.127 12.125 13.288 1.00 72.31 84 TYR A CA 1
ATOM 650 C C . TYR A 1 84 ? -18.543 10.948 14.183 1.00 72.31 84 TYR A C 1
ATOM 652 O O . TYR A 1 84 ? -19.688 10.511 14.111 1.00 72.31 84 TYR A O 1
ATOM 660 N N . PHE A 1 85 ? -17.652 10.460 15.052 1.00 69.50 85 PHE A N 1
ATOM 661 C CA . PHE A 1 85 ? -17.943 9.390 16.009 1.00 69.50 85 PHE A CA 1
ATOM 662 C C . PHE A 1 85 ? -17.920 9.935 17.444 1.00 69.50 85 PHE A C 1
ATOM 664 O O . PHE A 1 85 ? -17.175 10.865 17.758 1.00 69.50 85 PHE A O 1
ATOM 671 N N . GLY A 1 86 ? -18.778 9.389 18.311 1.00 68.00 86 GLY A N 1
ATOM 672 C CA . GLY A 1 86 ? -18.785 9.721 19.741 1.00 68.00 86 GLY A CA 1
ATOM 673 C C . GLY A 1 86 ? -17.632 9.076 20.514 1.00 68.00 86 GLY A C 1
ATOM 674 O O . GLY A 1 86 ? -16.786 8.401 19.931 1.00 68.00 86 GLY A O 1
ATOM 675 N N . THR A 1 87 ? -17.612 9.259 21.832 1.00 70.56 87 THR A N 1
ATOM 676 C CA . THR A 1 87 ? -16.700 8.545 22.744 1.00 70.56 87 THR A CA 1
ATOM 677 C C . THR A 1 87 ? -17.392 7.312 23.334 1.00 70.56 87 THR A C 1
ATOM 679 O O . THR A 1 87 ? -18.592 7.127 23.143 1.00 70.56 87 THR A O 1
ATOM 682 N N . ALA A 1 88 ? -16.660 6.454 24.053 1.00 66.62 88 ALA A N 1
ATOM 683 C CA . ALA A 1 88 ? -17.265 5.327 24.779 1.00 66.62 88 ALA A CA 1
ATOM 684 C C . ALA A 1 88 ? -18.290 5.792 25.827 1.00 66.62 88 ALA A C 1
ATOM 686 O O . ALA A 1 88 ? -19.316 5.147 26.010 1.00 66.62 88 ALA A O 1
ATOM 687 N N . GLU A 1 89 ? -18.034 6.943 26.448 1.00 70.00 89 GLU A N 1
ATOM 688 C CA . GLU A 1 89 ? -18.904 7.569 27.449 1.00 70.00 89 GLU A CA 1
ATOM 689 C C . GLU A 1 89 ? -20.084 8.328 26.818 1.00 70.00 89 GLU A C 1
ATOM 691 O O . GLU A 1 89 ? -21.137 8.452 27.436 1.00 70.00 89 GLU A O 1
ATOM 696 N N . ALA A 1 90 ? -19.935 8.809 25.578 1.00 66.94 90 ALA A N 1
ATOM 697 C CA . ALA A 1 90 ? -20.975 9.529 24.844 1.00 66.94 90 ALA A CA 1
ATOM 698 C C . ALA A 1 90 ? -21.026 9.097 23.363 1.00 66.94 90 ALA A C 1
ATOM 700 O O . ALA A 1 90 ? -20.570 9.840 22.478 1.00 66.94 90 ALA A O 1
ATOM 701 N N . PRO A 1 91 ? -21.572 7.903 23.056 1.00 62.62 91 PRO A N 1
ATOM 702 C CA . PRO A 1 91 ? -21.707 7.433 21.684 1.00 62.62 91 PRO A CA 1
ATOM 703 C C . PRO A 1 91 ? -22.663 8.348 20.911 1.00 62.62 91 PRO A C 1
ATOM 705 O O . PRO A 1 91 ? -23.818 8.529 21.291 1.00 62.62 91 PRO A O 1
ATOM 708 N N . ARG A 1 92 ? -22.205 8.924 19.796 1.00 64.62 92 ARG A N 1
ATOM 709 C CA . ARG A 1 92 ? -23.085 9.643 18.868 1.00 64.62 92 ARG A CA 1
ATOM 710 C C . ARG A 1 92 ? -23.774 8.604 17.987 1.00 64.62 92 ARG A C 1
ATOM 712 O O . ARG A 1 92 ? -23.112 7.942 17.191 1.00 64.62 92 ARG A O 1
ATOM 719 N N . GLY A 1 93 ? -25.079 8.425 18.178 1.00 56.31 93 GLY A N 1
ATOM 720 C CA . GLY A 1 93 ? -25.903 7.564 17.333 1.00 56.31 93 GLY A CA 1
ATOM 721 C C . GLY A 1 93 ? -25.972 8.108 15.907 1.00 56.31 93 GLY A C 1
ATOM 722 O O . GLY A 1 93 ? -26.275 9.281 15.700 1.00 56.31 93 GLY A O 1
ATOM 723 N N . GLY A 1 94 ? -25.679 7.265 14.920 1.00 48.31 94 GLY A N 1
ATOM 724 C CA . GLY A 1 94 ? -25.854 7.595 13.510 1.00 48.31 94 GLY A CA 1
ATOM 725 C C . GLY A 1 94 ? -27.231 7.164 13.014 1.00 48.31 94 GLY A C 1
ATOM 726 O O . GLY A 1 94 ? -27.400 5.985 12.721 1.00 48.31 94 GLY A O 1
ATOM 727 N N . ALA A 1 95 ? -28.179 8.111 12.961 1.00 36.16 95 ALA A N 1
ATOM 728 C CA . ALA A 1 95 ? -29.099 8.393 11.838 1.00 36.16 95 ALA A CA 1
ATOM 729 C C . ALA A 1 95 ? -30.389 9.104 12.312 1.00 36.16 95 ALA A C 1
ATOM 731 O O . ALA A 1 95 ? -31.153 8.522 13.083 1.00 36.16 95 ALA A O 1
ATOM 732 N N . PRO A 1 96 ? -30.749 10.281 11.768 1.00 43.12 96 PRO A N 1
ATOM 733 C CA . PRO A 1 96 ? -32.085 10.487 11.238 1.00 43.12 96 PRO A CA 1
ATOM 734 C C . PRO A 1 96 ? -32.146 9.940 9.802 1.00 43.12 96 PRO A C 1
ATOM 736 O O . PRO A 1 96 ? -31.153 9.968 9.074 1.00 43.12 96 PRO A O 1
ATOM 739 N N . ARG A 1 97 ? -33.309 9.388 9.455 1.00 36.88 97 ARG A N 1
ATOM 740 C CA . ARG A 1 97 ? -33.669 8.920 8.112 1.00 36.88 97 ARG A CA 1
ATOM 741 C C . ARG A 1 97 ? -33.563 10.023 7.066 1.00 36.88 97 ARG A C 1
ATOM 743 O O . ARG A 1 97 ? -33.833 11.187 7.435 1.00 36.88 97 ARG A O 1
#

Solvent-accessible surface area (backbone atoms only — not comparable to full-atom values): 7266 Å² total; per-residue (Å²): 140,87,84,76,81,72,76,85,62,100,65,87,83,86,84,87,88,85,87,86,75,63,85,40,66,70,70,90,73,59,90,86,59,72,55,71,69,60,53,58,70,66,62,88,73,87,82,75,61,87,87,56,65,88,69,72,106,61,93,78,86,68,85,68,78,66,67,91,55,82,74,56,75,66,56,57,50,68,78,48,95,73,78,89,64,42,46,82,93,52,68,56,81,91,75,84,134

pLDDT: mean 75.38, std 11.72, range [36.16, 93.31]

Foldseek 3Di:
DDDDADDLDPDDDDDDDDDDDDLLQDDPDCPPPDDPVVSCVPDPDDDDPNPDRPDDPDDDDDCPPPQPDPDDPVSSCVPDPDDPADYSVDGDDDDDD